Protein AF-A0A964IKJ8-F1 (afdb_monomer_lite)

Structure (mmCIF, N/CA/C/O backbone):
data_AF-A0A964IKJ8-F1
#
_entry.id   AF-A0A964IKJ8-F1
#
loop_
_atom_site.group_PDB
_atom_site.id
_atom_site.type_symbol
_atom_site.label_atom_id
_atom_site.label_alt_id
_atom_site.label_comp_id
_atom_site.label_asym_id
_atom_site.label_entity_id
_atom_site.label_seq_id
_atom_site.pdbx_PDB_ins_code
_atom_site.Cartn_x
_atom_site.Cartn_y
_atom_site.Cartn_z
_atom_site.occupancy
_atom_site.B_iso_or_equiv
_atom_site.auth_seq_id
_atom_site.auth_comp_id
_atom_site.auth_asym_id
_atom_site.auth_atom_id
_atom_site.pdbx_PDB_model_num
ATOM 1 N N . MET A 1 1 ? 22.381 -6.600 5.021 1.00 39.12 1 MET A N 1
ATOM 2 C CA . MET A 1 1 ? 21.628 -7.653 4.324 1.00 39.12 1 MET A CA 1
ATOM 3 C C . MET A 1 1 ? 21.024 -7.062 3.061 1.00 39.12 1 MET A C 1
ATOM 5 O O . MET A 1 1 ? 20.126 -6.232 3.159 1.00 39.12 1 MET A O 1
ATOM 9 N N . ALA A 1 2 ? 21.636 -7.355 1.915 1.00 42.50 2 ALA A N 1
ATOM 10 C CA . ALA A 1 2 ? 21.131 -6.984 0.597 1.00 42.50 2 ALA A CA 1
ATOM 11 C C . ALA A 1 2 ? 20.133 -8.059 0.156 1.00 42.50 2 ALA A C 1
ATOM 13 O O . ALA A 1 2 ? 20.413 -9.246 0.323 1.00 42.50 2 ALA A O 1
ATOM 14 N N . LEU A 1 3 ? 18.975 -7.646 -0.354 1.00 44.75 3 LEU A N 1
ATOM 15 C CA . LEU A 1 3 ? 18.033 -8.557 -0.988 1.00 44.75 3 LEU A CA 1
ATOM 16 C C . LEU A 1 3 ? 18.571 -8.863 -2.392 1.00 44.75 3 LEU A C 1
ATOM 18 O O . LEU A 1 3 ? 18.731 -7.956 -3.206 1.00 44.75 3 LEU A O 1
ATOM 22 N N . VAL A 1 4 ? 18.897 -10.127 -2.659 1.00 43.41 4 VAL A N 1
ATOM 23 C CA . VAL A 1 4 ? 19.301 -10.588 -3.993 1.00 43.41 4 VAL A CA 1
ATOM 24 C C . VAL A 1 4 ? 18.101 -11.285 -4.619 1.00 43.41 4 VAL A C 1
ATOM 26 O O . VAL A 1 4 ? 17.693 -12.346 -4.152 1.00 43.41 4 VAL A O 1
ATOM 29 N N . VAL A 1 5 ? 17.545 -10.701 -5.680 1.00 48.72 5 VAL A N 1
ATOM 30 C CA . VAL A 1 5 ? 16.506 -11.329 -6.508 1.00 48.72 5 VAL A CA 1
ATOM 31 C C . VAL A 1 5 ? 17.112 -11.590 -7.884 1.00 48.72 5 VAL A C 1
ATOM 33 O O . VAL A 1 5 ? 17.559 -10.664 -8.556 1.00 48.72 5 VAL A O 1
ATOM 36 N N . GLY A 1 6 ? 17.188 -12.859 -8.292 1.00 49.03 6 GLY A N 1
ATOM 37 C CA . GLY A 1 6 ? 17.579 -13.238 -9.658 1.00 49.03 6 GLY A CA 1
ATOM 38 C C . GLY A 1 6 ? 18.995 -12.834 -10.098 1.00 49.03 6 GLY A C 1
ATOM 39 O O . GLY A 1 6 ? 19.208 -12.599 -11.281 1.00 49.03 6 GLY A O 1
ATOM 40 N N . GLY A 1 7 ? 19.959 -12.724 -9.177 1.00 47.81 7 GLY A N 1
ATOM 41 C CA . GLY A 1 7 ? 21.359 -12.400 -9.504 1.00 47.81 7 GLY A CA 1
ATOM 42 C C . GLY A 1 7 ? 21.665 -10.907 -9.678 1.00 47.81 7 GLY A C 1
ATOM 43 O O . GLY A 1 7 ? 22.826 -10.548 -9.863 1.00 47.81 7 GLY A O 1
ATOM 44 N N . TYR A 1 8 ? 20.667 -10.028 -9.550 1.00 48.47 8 TYR A N 1
ATOM 45 C CA . TYR A 1 8 ? 20.871 -8.582 -9.531 1.00 48.47 8 TYR A CA 1
ATOM 46 C C . TYR A 1 8 ? 21.010 -8.086 -8.090 1.00 48.47 8 TYR A C 1
ATOM 48 O O . TYR A 1 8 ? 20.122 -8.272 -7.255 1.00 48.47 8 TYR A O 1
ATOM 56 N N . ALA A 1 9 ? 22.142 -7.445 -7.792 1.00 45.72 9 ALA A N 1
ATOM 57 C CA . ALA A 1 9 ? 22.321 -6.710 -6.550 1.00 45.72 9 ALA A CA 1
ATOM 58 C C . ALA A 1 9 ? 21.479 -5.432 -6.625 1.00 45.72 9 ALA A C 1
ATOM 60 O O . ALA A 1 9 ? 21.845 -4.486 -7.321 1.00 45.72 9 ALA A O 1
ATOM 61 N N . VAL A 1 10 ? 20.341 -5.413 -5.933 1.00 57.28 10 VAL A N 1
ATOM 62 C CA . VAL A 1 10 ? 19.531 -4.201 -5.810 1.00 57.28 10 VAL A CA 1
ATOM 63 C C . VAL A 1 10 ? 20.246 -3.286 -4.808 1.00 57.28 10 VAL A C 1
ATOM 65 O O . VAL A 1 10 ? 20.388 -3.668 -3.640 1.00 57.28 10 VAL A O 1
ATOM 68 N N . PRO A 1 11 ? 20.769 -2.116 -5.225 1.00 52.88 11 PRO A N 1
ATOM 69 C CA . PRO A 1 11 ? 21.371 -1.182 -4.285 1.00 52.88 11 PRO A CA 1
ATOM 70 C C . PRO A 1 11 ? 20.302 -0.776 -3.271 1.00 52.88 11 PRO A C 1
ATOM 72 O O . PRO A 1 11 ? 19.193 -0.410 -3.659 1.00 52.88 11 PRO A O 1
ATOM 75 N N . ARG A 1 12 ? 20.613 -0.860 -1.969 1.00 47.91 12 ARG A N 1
ATOM 76 C CA . ARG A 1 12 ? 19.681 -0.391 -0.938 1.00 47.91 12 ARG A CA 1
ATOM 77 C C . ARG A 1 12 ? 19.375 1.080 -1.192 1.00 47.91 12 ARG A C 1
ATOM 79 O O . ARG A 1 12 ? 20.271 1.917 -1.096 1.00 47.91 12 ARG A O 1
ATOM 86 N N . SER A 1 13 ? 18.113 1.378 -1.468 1.00 51.00 13 SER A N 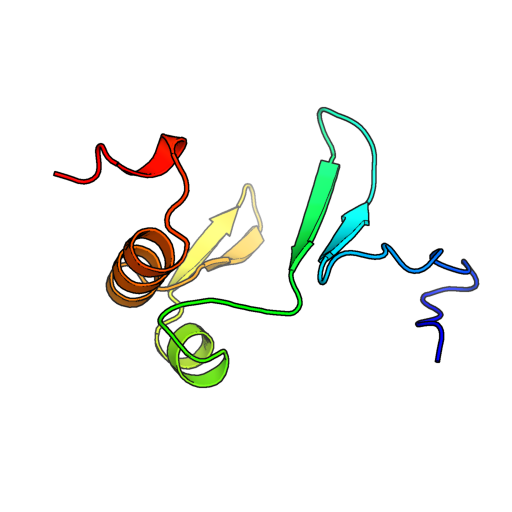1
ATOM 87 C CA . SER A 1 13 ? 17.592 2.723 -1.274 1.00 51.00 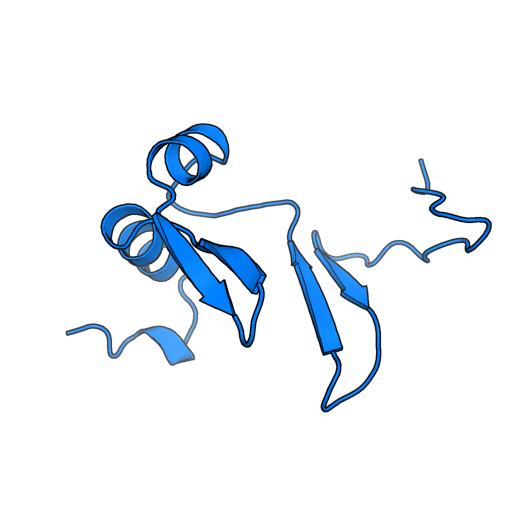13 SER A CA 1
ATOM 88 C C . SER A 1 13 ? 17.748 3.073 0.211 1.00 51.00 13 SER A C 1
ATOM 90 O O . SER A 1 13 ? 17.517 2.228 1.076 1.00 51.00 13 SER A O 1
ATOM 92 N N . ALA A 1 14 ? 18.188 4.292 0.525 1.00 53.34 14 ALA A N 1
ATOM 93 C CA . ALA A 1 14 ? 18.252 4.787 1.905 1.00 53.34 14 ALA A CA 1
ATOM 94 C C . ALA A 1 14 ? 16.850 5.010 2.512 1.00 53.34 14 ALA A C 1
ATOM 96 O O . ALA A 1 14 ? 16.714 5.286 3.701 1.00 53.34 14 ALA A O 1
ATOM 97 N N . GLU A 1 15 ? 15.812 4.868 1.692 1.00 56.62 15 GLU A N 1
ATOM 98 C CA . GLU A 1 15 ? 14.408 5.051 2.027 1.00 56.62 15 GLU A CA 1
ATOM 99 C C . GLU A 1 15 ? 13.723 3.676 1.993 1.00 56.62 15 GLU A C 1
ATOM 101 O O . GLU A 1 15 ? 14.129 2.825 1.207 1.00 56.62 15 GLU A O 1
ATOM 106 N N . GLY A 1 16 ? 12.717 3.424 2.843 1.00 64.75 16 GLY A N 1
ATOM 107 C CA . GLY A 1 16 ? 12.045 2.116 3.026 1.00 64.75 16 GLY A CA 1
ATOM 108 C C . GLY A 1 16 ? 11.234 1.591 1.828 1.00 64.75 16 GLY A C 1
ATOM 109 O O . GLY A 1 16 ? 10.208 0.929 2.004 1.00 64.75 16 GLY A O 1
ATOM 110 N N . HIS A 1 17 ? 11.664 1.915 0.613 1.00 72.12 17 HIS A N 1
ATOM 111 C CA . HIS A 1 17 ? 11.084 1.498 -0.644 1.00 72.12 17 HIS A CA 1
ATOM 112 C C . HIS A 1 17 ? 12.166 1.223 -1.694 1.00 72.12 17 HIS A C 1
ATOM 114 O O . HIS A 1 17 ? 13.136 1.974 -1.825 1.00 72.12 17 HIS A O 1
ATOM 120 N N . GLU A 1 18 ? 11.967 0.185 -2.501 1.00 82.00 18 GLU A N 1
ATOM 121 C CA . GLU A 1 18 ? 12.762 -0.065 -3.700 1.00 82.00 18 GLU A CA 1
ATOM 122 C C . GLU A 1 18 ? 11.979 0.336 -4.951 1.00 82.00 18 GLU A C 1
ATOM 124 O O . GLU A 1 18 ? 10.773 0.130 -5.041 1.00 82.00 18 GLU A O 1
ATOM 129 N N . ARG A 1 19 ? 12.663 0.901 -5.949 1.00 84.69 19 ARG A N 1
ATOM 130 C CA . ARG A 1 19 ? 12.049 1.263 -7.235 1.00 84.69 19 ARG A CA 1
ATOM 131 C C . ARG A 1 19 ? 12.582 0.373 -8.342 1.00 84.69 19 ARG A C 1
ATOM 133 O O . ARG A 1 19 ? 13.777 0.087 -8.385 1.00 84.69 19 ARG A O 1
ATOM 140 N N . MET A 1 20 ? 11.711 -0.017 -9.261 1.00 87.31 20 MET A N 1
ATOM 141 C CA . MET A 1 20 ? 12.043 -0.852 -10.410 1.00 87.31 20 MET A CA 1
ATOM 142 C C . MET A 1 20 ? 11.558 -0.205 -11.707 1.00 87.31 20 MET A C 1
ATOM 144 O O . MET A 1 20 ? 10.458 0.344 -11.774 1.00 87.31 20 MET A O 1
ATOM 148 N N . GLY A 1 21 ? 12.380 -0.308 -12.753 1.00 86.12 21 GLY A N 1
ATOM 149 C CA . GLY A 1 21 ? 12.059 0.186 -14.092 1.00 86.12 21 GLY A CA 1
ATOM 150 C C . GLY A 1 21 ? 12.217 1.700 -14.275 1.00 86.12 21 GLY A C 1
ATOM 151 O O . GLY A 1 21 ? 12.770 2.412 -13.436 1.00 86.12 21 GLY A O 1
ATOM 152 N N . VAL A 1 22 ? 11.736 2.188 -15.418 1.00 87.31 22 VAL A N 1
ATOM 153 C CA . VAL A 1 22 ? 11.755 3.602 -15.829 1.00 87.31 22 VAL A CA 1
ATOM 154 C C . VAL A 1 22 ? 10.377 3.991 -16.358 1.00 87.31 22 VAL A C 1
ATOM 156 O O . VAL A 1 22 ? 9.631 3.135 -16.826 1.00 87.31 22 VAL A O 1
ATOM 159 N N . ALA A 1 23 ? 10.014 5.275 -16.280 1.00 83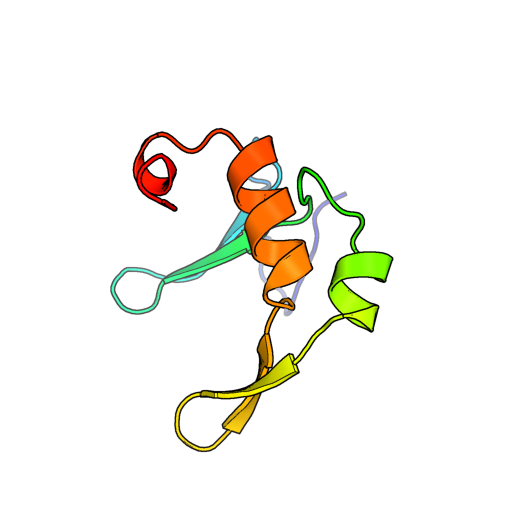.56 23 ALA A N 1
ATOM 160 C CA . ALA A 1 23 ? 8.719 5.736 -16.784 1.00 83.56 23 ALA A CA 1
ATOM 161 C C . ALA A 1 23 ? 8.543 5.387 -18.282 1.00 83.56 23 ALA A C 1
ATOM 163 O O . ALA A 1 23 ? 9.514 5.505 -19.031 1.00 83.56 23 ALA A O 1
ATOM 164 N N . PRO A 1 24 ? 7.335 4.986 -18.732 1.00 84.88 24 PRO A N 1
ATOM 165 C CA . PRO A 1 24 ? 6.081 4.870 -17.969 1.00 84.88 24 PRO A CA 1
ATOM 166 C C .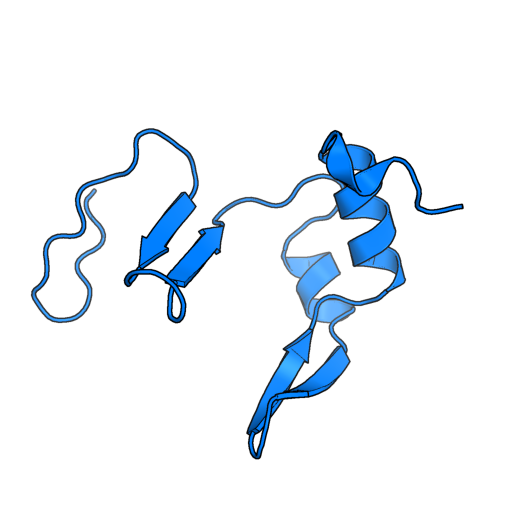 PRO A 1 24 ? 5.951 3.576 -17.139 1.00 84.88 24 PRO A C 1
ATOM 168 O O . PRO A 1 24 ? 5.085 3.497 -16.276 1.00 84.88 24 PRO A O 1
ATOM 171 N N . ASN A 1 25 ? 6.835 2.598 -17.338 1.00 88.06 25 ASN A N 1
ATOM 172 C CA . ASN A 1 25 ? 6.801 1.283 -16.689 1.00 88.06 25 ASN A CA 1
ATOM 173 C C . ASN A 1 25 ? 7.649 1.262 -15.405 1.00 88.06 25 ASN A C 1
ATOM 175 O O . ASN A 1 25 ? 8.581 0.464 -15.274 1.00 88.06 25 ASN A O 1
ATOM 179 N N . ARG A 1 26 ? 7.362 2.179 -14.473 1.00 89.38 26 ARG A N 1
ATOM 180 C CA . ARG A 1 26 ? 8.023 2.239 -13.161 1.00 89.38 26 ARG A CA 1
ATOM 181 C C . ARG A 1 26 ? 7.100 1.696 -12.075 1.00 89.38 26 ARG A C 1
ATOM 183 O O . ARG A 1 26 ? 5.936 2.084 -12.016 1.00 89.38 26 ARG A O 1
ATOM 190 N N . VAL A 1 27 ? 7.644 0.850 -11.205 1.00 87.75 27 VAL A N 1
ATOM 191 C CA . VAL A 1 27 ? 6.949 0.278 -10.045 1.00 87.75 27 VAL A CA 1
ATOM 192 C C . VAL A 1 27 ? 7.765 0.553 -8.789 1.00 87.75 27 VAL A C 1
ATOM 194 O O . VAL A 1 27 ? 8.969 0.307 -8.770 1.00 87.75 27 VAL A O 1
ATOM 197 N N . ASP A 1 28 ? 7.098 1.022 -7.739 1.00 87.44 28 ASP A N 1
ATOM 198 C CA . ASP A 1 28 ? 7.703 1.262 -6.431 1.00 87.44 28 ASP A CA 1
ATOM 199 C C . ASP A 1 28 ? 7.190 0.203 -5.441 1.00 87.44 28 ASP A C 1
ATOM 201 O O . ASP A 1 28 ? 5.983 0.046 -5.247 1.00 87.44 28 ASP A O 1
ATOM 205 N N . LEU A 1 29 ? 8.107 -0.545 -4.832 1.00 86.62 29 LEU A N 1
ATOM 206 C CA . LEU A 1 29 ? 7.845 -1.519 -3.779 1.00 86.62 29 LEU A CA 1
ATOM 207 C C . LEU A 1 29 ? 8.001 -0.829 -2.429 1.00 86.62 29 LEU A C 1
ATOM 209 O O . LEU A 1 29 ? 9.093 -0.394 -2.073 1.00 86.62 29 LEU A O 1
ATOM 213 N N . LEU A 1 30 ? 6.912 -0.734 -1.671 1.00 87.19 30 LEU A N 1
ATOM 214 C CA . LEU A 1 30 ? 6.925 -0.179 -0.320 1.00 87.19 30 LEU A CA 1
ATOM 215 C C . LEU A 1 30 ? 6.984 -1.324 0.696 1.00 87.19 30 LEU A C 1
ATOM 217 O O . LEU A 1 30 ? 6.199 -2.267 0.607 1.00 87.19 30 LEU A O 1
ATOM 221 N N . THR A 1 31 ? 7.889 -1.233 1.672 1.00 86.44 31 THR A N 1
ATOM 222 C CA . THR A 1 31 ? 8.014 -2.237 2.752 1.00 86.44 31 THR A CA 1
ATOM 223 C C . THR A 1 31 ? 7.269 -1.846 4.026 1.00 86.44 31 THR A C 1
ATOM 225 O O . THR A 1 31 ? 7.141 -2.647 4.951 1.00 86.44 31 THR A O 1
ATOM 228 N N . THR A 1 32 ? 6.753 -0.619 4.072 1.00 86.62 32 THR A N 1
ATOM 229 C CA . THR A 1 32 ? 6.004 -0.063 5.194 1.00 86.62 32 THR A CA 1
ATOM 230 C C . THR A 1 32 ? 4.706 0.565 4.704 1.00 86.62 32 THR A C 1
ATOM 232 O O . THR A 1 32 ? 4.588 1.004 3.558 1.00 86.62 32 THR A O 1
ATOM 235 N N . ILE A 1 33 ? 3.714 0.592 5.590 1.00 89.25 33 ILE A N 1
ATOM 236 C CA . ILE A 1 33 ? 2.405 1.186 5.345 1.00 89.25 33 ILE A CA 1
ATOM 237 C C . ILE A 1 33 ? 1.949 1.904 6.620 1.00 89.25 33 ILE A C 1
ATOM 239 O O . ILE A 1 33 ? 2.062 1.361 7.716 1.00 89.25 33 ILE A O 1
ATOM 243 N N . ASP A 1 34 ? 1.481 3.143 6.479 1.00 90.56 34 ASP A N 1
ATOM 244 C CA . ASP A 1 34 ? 1.028 3.971 7.602 1.00 90.56 34 ASP A CA 1
ATOM 245 C C . ASP A 1 34 ? -0.463 3.764 7.889 1.00 90.56 34 ASP A C 1
ATOM 247 O O . ASP A 1 34 ? -1.245 3.470 6.986 1.00 90.56 34 ASP A O 1
ATOM 251 N N . GLY A 1 35 ? -0.893 3.970 9.134 1.00 91.81 35 GLY A N 1
ATOM 252 C CA . GLY A 1 35 ? -2.315 4.012 9.511 1.00 91.81 35 GLY A CA 1
ATOM 253 C C . GLY A 1 35 ? -3.075 2.679 9.476 1.00 91.81 35 GLY A C 1
ATOM 254 O O . GLY A 1 35 ? -4.219 2.638 9.926 1.00 91.81 35 GLY A O 1
ATOM 255 N N . VAL A 1 36 ? -2.461 1.611 8.963 1.00 94.19 36 VAL A N 1
ATOM 256 C CA . VAL A 1 36 ? -2.923 0.215 9.018 1.00 94.19 36 VAL A CA 1
ATOM 257 C C . VAL A 1 36 ? -1.711 -0.711 9.075 1.00 94.19 36 VAL A C 1
ATOM 259 O O . VAL A 1 36 ? -0.621 -0.334 8.660 1.00 94.19 36 VAL A O 1
ATOM 262 N N . THR A 1 37 ? -1.894 -1.932 9.557 1.00 94.44 37 THR A N 1
ATOM 263 C CA . THR A 1 37 ? -0.896 -3.004 9.460 1.00 94.44 37 THR A CA 1
ATOM 264 C C . THR A 1 37 ? -1.000 -3.738 8.120 1.00 94.44 37 THR A C 1
ATOM 266 O O . THR A 1 37 ? -2.033 -3.701 7.444 1.00 94.44 37 THR A O 1
ATOM 269 N N . PHE A 1 38 ? 0.065 -4.451 7.734 1.00 91.06 38 PHE A N 1
ATOM 270 C CA . PHE A 1 38 ? 0.037 -5.293 6.534 1.00 91.06 38 PHE A CA 1
ATOM 271 C C . PHE A 1 38 ? -1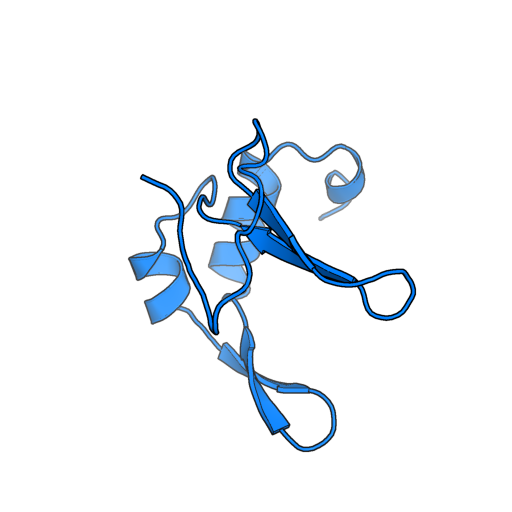.044 -6.376 6.623 1.00 91.06 38 PHE A C 1
ATOM 273 O O . PHE A 1 38 ? -1.752 -6.603 5.646 1.00 91.06 38 PHE A O 1
ATOM 280 N N . ASP A 1 39 ? -1.216 -7.005 7.788 1.00 95.25 39 ASP A N 1
ATOM 281 C CA . ASP A 1 39 ? -2.225 -8.049 7.970 1.00 95.25 39 ASP A CA 1
ATOM 282 C C . ASP A 1 39 ? -3.644 -7.495 7.835 1.00 95.25 39 ASP A C 1
ATOM 284 O O . ASP A 1 39 ? -4.463 -8.108 7.155 1.00 95.25 39 ASP A O 1
ATOM 288 N N . GLU A 1 40 ? -3.942 -6.323 8.399 1.00 94.94 40 GLU A N 1
ATOM 289 C CA . GLU A 1 40 ? -5.240 -5.661 8.206 1.00 94.94 40 GLU A CA 1
ATOM 290 C C . GLU A 1 40 ? -5.494 -5.346 6.729 1.00 94.94 40 GLU A C 1
ATOM 292 O O . GLU A 1 40 ? -6.549 -5.686 6.191 1.00 94.94 40 GLU A O 1
ATOM 297 N N . ALA A 1 41 ? -4.506 -4.757 6.046 1.00 94.44 41 ALA A N 1
ATOM 298 C CA . ALA A 1 41 ? -4.598 -4.458 4.620 1.00 94.44 41 ALA A CA 1
ATOM 299 C C . ALA A 1 41 ? -4.769 -5.731 3.773 1.00 94.44 41 ALA A C 1
ATOM 301 O O . ALA A 1 41 ? -5.534 -5.737 2.808 1.00 94.44 41 ALA A O 1
ATOM 302 N N . ARG A 1 42 ? -4.094 -6.825 4.147 1.00 94.75 42 ARG A N 1
ATOM 303 C CA . ARG A 1 42 ? -4.175 -8.118 3.464 1.00 94.75 42 ARG A CA 1
ATOM 304 C C . ARG A 1 42 ? -5.523 -8.794 3.689 1.00 94.75 42 ARG A C 1
ATOM 306 O O . ARG A 1 42 ? -6.054 -9.376 2.747 1.00 94.75 42 ARG A O 1
ATOM 313 N N . HIS A 1 43 ? -6.085 -8.743 4.892 1.00 96.75 43 HIS A N 1
ATOM 314 C CA . HIS A 1 43 ? -7.400 -9.326 5.169 1.00 96.75 43 HIS A CA 1
ATOM 315 C C . HIS A 1 43 ? -8.526 -8.535 4.495 1.00 96.75 43 HIS A C 1
ATOM 317 O O . HIS A 1 43 ? -9.438 -9.144 3.945 1.00 96.75 43 HIS A O 1
ATOM 323 N N . GLY A 1 44 ? -8.434 -7.201 4.477 1.00 95.00 44 GLY A N 1
ATOM 324 C CA . GLY A 1 44 ? -9.405 -6.314 3.825 1.00 95.00 44 GLY A CA 1
ATOM 325 C C . GLY A 1 44 ? -9.218 -6.140 2.314 1.00 95.00 44 GLY A C 1
ATOM 326 O O . GLY A 1 44 ? -9.900 -5.312 1.710 1.00 95.00 44 GLY A O 1
ATOM 327 N N . ARG A 1 45 ? -8.281 -6.866 1.690 1.00 96.56 45 ARG A N 1
ATOM 328 C CA . ARG A 1 45 ? -7.979 -6.720 0.261 1.00 96.56 45 ARG A CA 1
ATOM 329 C C . ARG A 1 45 ? -9.170 -7.103 -0.616 1.00 96.56 45 ARG A C 1
ATOM 331 O O . ARG A 1 45 ? -9.950 -7.993 -0.285 1.00 96.56 45 ARG A O 1
ATOM 338 N N . VAL A 1 46 ? -9.264 -6.457 -1.768 1.00 97.19 46 VAL A N 1
ATOM 339 C CA . VAL A 1 46 ? -10.316 -6.678 -2.758 1.00 97.19 46 VAL A CA 1
ATOM 340 C C . VAL A 1 46 ? -9.669 -7.134 -4.057 1.00 97.19 46 VAL A C 1
ATOM 342 O O . VAL A 1 46 ? -8.783 -6.458 -4.574 1.00 97.19 46 VAL A O 1
ATOM 345 N N . ALA A 1 47 ? -10.118 -8.267 -4.591 1.00 96.94 47 ALA A N 1
ATOM 346 C CA . ALA A 1 47 ? -9.695 -8.724 -5.906 1.00 96.94 47 ALA A CA 1
ATOM 347 C C . ALA A 1 47 ? -10.318 -7.842 -7.000 1.00 96.94 47 ALA A C 1
ATOM 349 O O . ALA A 1 47 ? -11.499 -7.494 -6.936 1.00 96.94 47 ALA A O 1
ATOM 350 N N . GLY A 1 48 ? -9.539 -7.500 -8.019 1.00 95.12 48 GLY A N 1
ATOM 351 C CA . GLY A 1 48 ? -10.009 -6.759 -9.183 1.00 95.12 48 GLY A CA 1
ATOM 352 C C . GLY A 1 48 ? -9.167 -7.057 -10.414 1.00 95.12 48 GLY A C 1
ATOM 353 O O . GLY A 1 48 ? -8.150 -7.739 -10.332 1.00 95.12 48 GLY A O 1
ATOM 354 N N . HIS A 1 49 ? -9.593 -6.544 -11.564 1.00 96.25 49 HIS A N 1
ATOM 355 C CA . HIS A 1 49 ? -8.882 -6.762 -12.818 1.00 96.25 49 HIS A CA 1
ATOM 356 C C . HIS A 1 49 ? -7.867 -5.651 -13.089 1.00 96.25 49 HIS A C 1
ATOM 358 O O . HIS A 1 49 ? -8.221 -4.471 -13.118 1.00 96.25 49 HIS A O 1
ATOM 364 N N . TYR A 1 50 ? -6.627 -6.043 -13.370 1.00 89.88 50 TYR A N 1
ATOM 365 C CA . TYR A 1 50 ? -5.617 -5.191 -13.984 1.00 89.88 50 TYR A CA 1
ATOM 366 C C . TYR A 1 50 ? -5.310 -5.722 -15.385 1.00 89.88 50 TYR A C 1
ATOM 368 O O . TYR A 1 50 ? -4.578 -6.696 -15.563 1.00 89.88 50 TYR A O 1
ATOM 376 N N . GLY A 1 51 ? -5.924 -5.107 -16.399 1.00 91.31 51 GLY A N 1
ATOM 377 C CA . GLY A 1 51 ? -5.925 -5.672 -17.748 1.00 91.31 51 GLY A CA 1
ATOM 378 C C . GLY A 1 51 ? -6.662 -7.015 -17.767 1.00 91.31 51 GLY A C 1
ATOM 379 O O . GLY A 1 51 ? -7.834 -7.074 -17.404 1.00 91.31 51 GLY A O 1
ATOM 380 N N . GLY A 1 52 ? -5.979 -8.080 -18.190 1.00 94.38 52 GLY A N 1
ATOM 381 C CA . GLY A 1 52 ? -6.525 -9.443 -18.200 1.00 94.38 52 GLY A CA 1
ATOM 382 C C . GLY A 1 52 ? -6.364 -10.212 -16.884 1.00 94.38 52 GLY A C 1
ATOM 383 O O . GLY A 1 52 ? -7.000 -11.248 -16.717 1.00 94.38 52 GLY A O 1
ATOM 384 N N . GLU A 1 53 ? -5.553 -9.714 -15.948 1.00 96.50 53 GLU A N 1
ATOM 385 C CA . GLU A 1 53 ? -5.158 -10.453 -14.744 1.00 96.50 53 GLU A CA 1
ATOM 386 C C . GLU A 1 53 ? -5.981 -10.047 -13.520 1.00 96.50 53 GLU A C 1
ATOM 388 O O . GLU A 1 53 ? -6.342 -8.879 -13.361 1.00 96.50 53 GLU A O 1
ATOM 393 N N . ILE A 1 54 ? -6.247 -11.005 -12.627 1.00 96.56 54 ILE A N 1
ATOM 394 C CA . ILE A 1 54 ? -6.850 -10.731 -11.317 1.00 96.56 54 ILE A CA 1
ATOM 395 C C . ILE A 1 54 ? -5.731 -10.399 -10.330 1.00 96.56 54 ILE A C 1
ATOM 397 O O . ILE A 1 54 ? -4.822 -11.200 -10.118 1.00 96.56 54 ILE A O 1
ATOM 401 N N . VAL A 1 55 ? -5.819 -9.230 -9.700 1.00 96.50 55 VAL A N 1
ATOM 402 C CA . VAL A 1 55 ? -4.863 -8.757 -8.696 1.00 96.50 55 VAL A CA 1
ATOM 403 C C . VAL A 1 55 ? -5.578 -8.312 -7.425 1.00 96.50 55 VAL A C 1
ATOM 405 O O . VAL A 1 55 ? -6.753 -7.943 -7.443 1.00 96.50 55 VAL A O 1
ATOM 408 N N . ASP A 1 56 ? -4.847 -8.333 -6.316 1.00 96.81 56 ASP A N 1
ATOM 409 C CA . ASP A 1 56 ? -5.332 -7.864 -5.023 1.00 96.81 56 ASP A CA 1
ATOM 410 C C . ASP A 1 56 ? -5.050 -6.364 -4.851 1.00 96.81 56 ASP A C 1
ATOM 412 O O . ASP A 1 56 ? -3.904 -5.917 -4.920 1.00 96.81 56 ASP A O 1
ATOM 416 N N . TYR A 1 57 ? -6.092 -5.593 -4.554 1.00 95.69 57 TYR A N 1
ATOM 417 C CA . TYR A 1 57 ? -6.004 -4.189 -4.162 1.00 95.69 57 TYR A CA 1
ATOM 418 C C . TYR A 1 57 ? -6.237 -4.040 -2.662 1.00 95.69 57 TYR A C 1
ATOM 420 O O . TYR A 1 57 ? -7.011 -4.786 -2.064 1.00 95.69 57 TYR A O 1
ATOM 428 N N . ILE A 1 58 ? -5.621 -3.034 -2.042 1.00 94.75 58 ILE A N 1
ATOM 429 C CA . ILE A 1 58 ? -5.973 -2.645 -0.674 1.00 94.75 58 ILE A CA 1
ATOM 430 C C . ILE A 1 58 ? -7.457 -2.249 -0.599 1.00 94.75 58 ILE A C 1
ATOM 432 O O . ILE A 1 58 ? -7.974 -1.547 -1.473 1.00 94.75 58 ILE A O 1
ATOM 436 N N . GLY A 1 59 ? -8.140 -2.704 0.452 1.00 96.31 59 GLY A N 1
ATOM 437 C CA . GLY A 1 59 ? -9.538 -2.372 0.704 1.00 96.31 59 GLY A CA 1
ATOM 438 C C . GLY A 1 59 ? -9.773 -0.868 0.825 1.00 96.31 59 GLY A C 1
ATOM 439 O O . GLY A 1 59 ? -8.901 -0.105 1.248 1.00 96.31 59 GLY A O 1
ATOM 440 N N . ARG A 1 60 ? -10.977 -0.410 0.458 1.00 94.38 60 ARG A N 1
ATOM 441 C CA . ARG A 1 60 ? -11.308 1.027 0.447 1.00 94.38 60 ARG A CA 1
ATOM 442 C C . ARG A 1 60 ? -11.162 1.670 1.830 1.00 94.38 60 ARG A C 1
ATOM 444 O O . ARG A 1 60 ? -10.698 2.805 1.920 1.00 94.38 60 ARG A O 1
ATOM 451 N N . ALA A 1 61 ? -11.572 0.979 2.892 1.00 94.25 61 ALA A N 1
ATOM 452 C CA . ALA A 1 61 ? -11.504 1.509 4.252 1.00 94.25 61 ALA A CA 1
ATOM 453 C C . ALA A 1 61 ? -10.047 1.657 4.721 1.00 94.25 61 ALA A C 1
ATOM 455 O O . ALA A 1 61 ? -9.656 2.710 5.230 1.00 94.25 61 ALA A O 1
ATOM 456 N N . GLU A 1 62 ? -9.233 0.633 4.479 1.00 94.81 62 GLU A N 1
ATOM 457 C CA . GLU A 1 62 ? -7.808 0.588 4.801 1.00 94.81 62 GLU A CA 1
ATOM 458 C C . GLU A 1 62 ? -7.034 1.642 4.005 1.00 94.81 62 GLU A C 1
ATOM 460 O O . GLU A 1 62 ? -6.229 2.370 4.582 1.00 94.81 62 GLU A O 1
ATOM 465 N N . LEU A 1 63 ? -7.337 1.800 2.711 1.00 92.81 63 LEU A N 1
ATOM 466 C CA . LEU A 1 63 ? -6.732 2.817 1.851 1.00 92.81 63 LEU A CA 1
ATOM 467 C C . LEU A 1 63 ? -7.000 4.235 2.364 1.00 92.81 63 LEU A C 1
ATOM 469 O O . LEU A 1 63 ? -6.089 5.058 2.394 1.00 92.81 63 LEU A O 1
ATOM 473 N N . ILE A 1 64 ? -8.232 4.534 2.789 1.00 91.50 64 ILE A N 1
ATOM 474 C CA . ILE A 1 64 ? -8.576 5.852 3.345 1.00 91.50 64 ILE A CA 1
ATOM 475 C C . ILE A 1 64 ? -7.786 6.115 4.632 1.00 91.50 64 ILE A C 1
ATOM 477 O O . ILE A 1 64 ? -7.234 7.206 4.791 1.00 91.50 64 ILE A O 1
ATOM 481 N N . ARG A 1 65 ? -7.702 5.131 5.541 1.00 92.38 65 ARG A N 1
ATOM 482 C CA . ARG A 1 65 ? -6.898 5.257 6.770 1.00 92.38 65 ARG A CA 1
ATOM 483 C C . ARG A 1 65 ? -5.422 5.480 6.449 1.00 92.38 65 ARG A C 1
ATOM 485 O O . ARG A 1 65 ? -4.821 6.397 7.003 1.00 92.38 65 ARG A O 1
ATOM 492 N N . ASN A 1 66 ? -4.873 4.708 5.512 1.00 91.50 66 ASN A N 1
ATOM 493 C CA . ASN A 1 66 ? -3.486 4.841 5.087 1.00 91.50 66 ASN A CA 1
ATOM 494 C C . ASN A 1 66 ? -3.188 6.219 4.481 1.00 91.50 66 ASN A C 1
ATOM 496 O O . ASN A 1 66 ? -2.239 6.882 4.896 1.00 91.50 66 ASN A O 1
ATOM 500 N N . LYS A 1 67 ? -4.030 6.705 3.563 1.00 89.38 67 LYS A N 1
ATOM 501 C CA . LYS A 1 67 ? -3.860 8.035 2.960 1.00 89.38 67 LYS A CA 1
ATOM 502 C C . LYS A 1 67 ? -3.885 9.154 3.997 1.00 89.38 67 LYS A C 1
ATOM 504 O O . LYS A 1 67 ? -3.015 10.018 3.974 1.00 89.38 67 LYS A O 1
ATOM 509 N N . ARG A 1 68 ? -4.830 9.105 4.943 1.00 88.50 68 ARG A N 1
ATOM 510 C CA . ARG A 1 68 ? -4.924 10.089 6.035 1.00 88.50 68 ARG A CA 1
ATOM 511 C C . ARG A 1 68 ? -3.691 10.078 6.939 1.00 88.50 68 ARG A C 1
ATOM 513 O O . ARG A 1 68 ? -3.234 11.144 7.327 1.00 88.50 68 ARG A O 1
ATOM 520 N N . ALA A 1 69 ? -3.151 8.900 7.255 1.00 88.12 69 ALA A N 1
ATOM 521 C CA . ALA A 1 69 ? -1.970 8.772 8.108 1.00 88.12 69 ALA A CA 1
ATOM 522 C C . ALA A 1 69 ? -0.674 9.193 7.394 1.00 88.12 69 ALA A C 1
ATOM 524 O O . ALA A 1 69 ? 0.141 9.915 7.963 1.00 88.12 69 ALA A O 1
ATOM 525 N N . SER A 1 70 ? -0.512 8.804 6.126 1.00 82.69 70 SER A N 1
ATOM 526 C CA . SER A 1 70 ? 0.694 9.085 5.330 1.00 82.69 70 SER A CA 1
ATOM 527 C C . SER A 1 70 ? 0.879 10.562 4.960 1.00 82.69 70 SER A C 1
ATOM 529 O O . SER A 1 70 ? 1.918 10.924 4.411 1.00 82.69 70 SER A O 1
ATOM 531 N N . SER A 1 71 ? -0.104 11.423 5.267 1.00 70.31 71 SER A N 1
ATOM 532 C CA . SER A 1 71 ? -0.016 12.889 5.160 1.00 70.31 71 SER A CA 1
ATOM 533 C C . SER A 1 71 ? 0.527 13.382 3.809 1.00 70.31 71 SER A C 1
ATOM 535 O O . SER A 1 71 ? 1.241 14.384 3.742 1.00 70.31 71 SER A O 1
ATOM 537 N N . ARG A 1 72 ? 0.224 12.666 2.716 1.00 70.38 72 ARG A N 1
ATOM 538 C CA . ARG A 1 72 ? 0.717 13.002 1.378 1.00 70.38 72 ARG A CA 1
ATOM 539 C C . ARG A 1 72 ? 0.029 14.280 0.897 1.00 70.38 72 ARG A C 1
ATOM 541 O O . ARG A 1 72 ? -1.195 14.277 0.775 1.00 70.38 72 ARG A O 1
ATOM 548 N N . PRO A 1 73 ? 0.774 15.345 0.542 1.00 64.44 73 PRO A N 1
ATOM 549 C CA . PRO A 1 73 ? 0.179 16.623 0.150 1.00 64.44 73 PRO A CA 1
ATOM 550 C C . PRO A 1 73 ? -0.824 16.542 -1.006 1.00 64.44 73 PRO A C 1
ATOM 552 O O . PRO A 1 73 ? -1.736 17.355 -1.109 1.00 64.44 73 PRO A O 1
ATOM 555 N N . GLN A 1 74 ? -0.676 15.540 -1.871 1.00 70.31 74 GLN A N 1
ATOM 556 C CA . GLN A 1 74 ? -1.565 15.305 -3.006 1.00 70.31 74 GLN A CA 1
ATOM 557 C C . GLN A 1 74 ? -2.906 14.652 -2.614 1.00 70.31 74 GLN A C 1
ATOM 559 O O . GLN A 1 74 ? -3.870 14.742 -3.369 1.00 70.31 74 GLN A O 1
ATOM 564 N N . ASP A 1 75 ? -2.991 14.018 -1.442 1.00 66.56 75 ASP A N 1
ATOM 565 C CA . ASP A 1 75 ? -4.154 13.243 -0.991 1.00 66.56 75 ASP A CA 1
ATOM 566 C C . ASP A 1 75 ? -5.119 14.041 -0.080 1.00 66.56 75 ASP A C 1
ATOM 568 O O . ASP A 1 75 ? -6.106 13.482 0.401 1.00 66.56 75 ASP A O 1
ATOM 572 N N . PHE A 1 76 ? -4.902 15.350 0.132 1.00 60.22 76 PHE A N 1
ATOM 573 C CA . PHE A 1 76 ? -5.756 16.187 0.999 1.00 60.22 76 PHE A CA 1
ATOM 574 C C . PHE A 1 76 ? -7.197 16.393 0.492 1.00 60.22 76 PHE A C 1
ATOM 576 O O . PHE A 1 76 ? -8.064 1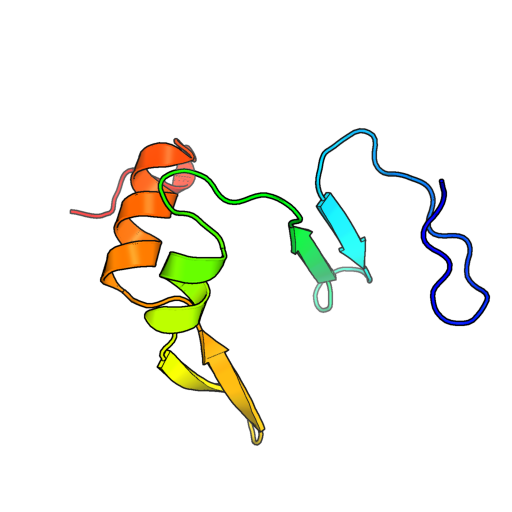6.766 1.277 1.00 60.22 76 PHE A O 1
ATOM 583 N N . ASN A 1 77 ? -7.483 16.104 -0.781 1.00 57.09 77 ASN A N 1
ATOM 584 C CA . ASN A 1 77 ? -8.809 16.299 -1.385 1.00 57.09 77 ASN A CA 1
ATOM 585 C C . ASN A 1 77 ? -9.730 15.060 -1.320 1.00 57.09 77 ASN A C 1
ATOM 587 O O . ASN A 1 77 ? -10.695 14.986 -2.076 1.00 57.09 77 ASN A O 1
ATOM 591 N N . LEU A 1 78 ? -9.469 14.077 -0.445 1.00 55.47 78 LEU A N 1
ATOM 592 C CA . LEU A 1 78 ? -10.448 13.017 -0.143 1.00 55.47 78 LEU A CA 1
ATOM 593 C C . LEU A 1 78 ? -11.562 13.555 0.784 1.00 55.47 78 LEU A C 1
ATOM 595 O O . LEU A 1 78 ? -11.593 13.235 1.976 1.00 55.47 78 LEU A O 1
ATOM 599 N N . ALA A 1 79 ? -12.451 14.380 0.223 1.00 45.22 79 ALA A N 1
ATOM 600 C CA . ALA A 1 79 ? -13.745 14.763 0.795 1.00 45.22 79 ALA A CA 1
ATOM 601 C C . ALA A 1 79 ? -14.875 13.961 0.134 1.00 45.22 79 ALA A C 1
ATOM 603 O O . ALA A 1 79 ? -14.845 13.823 -1.110 1.00 45.22 79 ALA A O 1
#

Radius of gyration: 15.03 Å; chains: 1; bounding box: 36×30×28 Å

Foldseek 3Di:
DFDDDPNDGQPDDPDQWGWDDDPPPIDIGHPDFFQDDPVQQVVQWDWDDDDPDIDTDGHPVSVVRRLVGVVPPVSPPPD

Secondary structure (DSSP, 8-state):
---EETTEE-PPPSSSEEEEEETTEEEEEES--SSS-HHHHHHT-EEEEETTEEEEE--HHHHHHHHHHHT-GGGTT--

Sequence (79 aa):
MALVVGGYAVPRSAEGHERMGVAPNRVDLLTTIDGVTFDEARHGRVAGHYGGEIVDYIGRAELIRNKRASSRPQDFNLA

pLDDT: mean 79.42, std 18.44, range [39.12, 97.19]